Protein AF-A0A7J3F0L6-F1 (afdb_monomer_lite)

Structure (mmCIF, N/CA/C/O backbone):
data_AF-A0A7J3F0L6-F1
#
_entry.id   AF-A0A7J3F0L6-F1
#
loop_
_atom_site.group_PDB
_atom_site.id
_atom_site.type_symbol
_atom_site.label_atom_id
_atom_site.label_alt_id
_atom_site.label_comp_id
_atom_site.label_asym_id
_atom_site.label_entity_id
_atom_site.label_seq_id
_atom_site.pdbx_PDB_ins_code
_atom_site.Cartn_x
_atom_site.Cartn_y
_atom_site.Cartn_z
_atom_site.occupancy
_atom_site.B_iso_or_equiv
_atom_site.auth_seq_id
_atom_site.auth_comp_id
_atom_site.auth_asym_id
_atom_site.auth_atom_id
_atom_site.pdbx_PDB_model_num
ATOM 1 N N . MET A 1 1 ? 10.736 -3.165 5.483 1.00 68.75 1 MET A N 1
ATOM 2 C CA . MET A 1 1 ? 9.294 -3.225 5.151 1.00 68.75 1 MET A CA 1
ATOM 3 C C . MET A 1 1 ? 8.883 -1.889 4.560 1.00 68.75 1 MET A C 1
ATOM 5 O O . MET A 1 1 ? 9.393 -0.879 5.030 1.00 68.75 1 MET A O 1
ATOM 9 N N . SER A 1 2 ? 8.033 -1.875 3.531 1.00 86.88 2 SER A N 1
ATOM 10 C CA . SER A 1 2 ? 7.503 -0.642 2.931 1.00 86.88 2 SER A CA 1
ATOM 11 C C . SER A 1 2 ? 6.586 0.102 3.910 1.00 86.88 2 SER A C 1
ATOM 13 O O . SER A 1 2 ? 5.961 -0.510 4.779 1.00 86.88 2 SER A O 1
ATOM 15 N N . LEU A 1 3 ? 6.503 1.431 3.778 1.00 90.44 3 LEU A N 1
ATOM 16 C CA . LEU A 1 3 ? 5.739 2.275 4.703 1.00 90.44 3 LEU A CA 1
ATOM 17 C C . LEU A 1 3 ? 4.245 1.926 4.711 1.00 90.44 3 LEU A C 1
ATOM 19 O O . LEU A 1 3 ? 3.667 1.795 5.785 1.00 90.44 3 LEU A O 1
ATOM 23 N N . TRP A 1 4 ? 3.645 1.717 3.531 1.00 92.81 4 TRP A N 1
ATOM 24 C CA . TRP A 1 4 ? 2.227 1.359 3.407 1.00 92.81 4 TRP A CA 1
ATOM 25 C C . TRP A 1 4 ? 1.901 0.056 4.144 1.00 92.81 4 TRP A C 1
ATOM 27 O O . TRP A 1 4 ? 0.866 -0.050 4.793 1.00 92.81 4 TRP A O 1
ATOM 37 N N . LYS A 1 5 ? 2.806 -0.928 4.077 1.00 93.81 5 LYS A N 1
ATOM 38 C CA . LYS A 1 5 ? 2.624 -2.247 4.686 1.00 93.81 5 LYS A CA 1
ATOM 39 C C . LYS A 1 5 ? 2.668 -2.145 6.200 1.00 93.81 5 LYS A C 1
ATOM 41 O O . LYS A 1 5 ? 1.812 -2.701 6.878 1.00 93.81 5 LYS A O 1
ATOM 46 N N . TYR A 1 6 ? 3.619 -1.371 6.719 1.00 94.19 6 TYR A N 1
ATOM 47 C CA . TYR A 1 6 ? 3.728 -1.107 8.149 1.00 94.19 6 TYR A CA 1
ATOM 48 C C . TYR A 1 6 ? 2.480 -0.408 8.706 1.00 94.19 6 TYR A C 1
ATOM 50 O O . TYR A 1 6 ? 1.898 -0.892 9.675 1.00 94.19 6 TYR A O 1
ATOM 58 N N . THR A 1 7 ? 2.044 0.699 8.094 1.00 94.69 7 THR A N 1
ATOM 59 C CA . THR A 1 7 ? 0.893 1.467 8.600 1.00 94.69 7 THR A CA 1
ATOM 60 C C . THR A 1 7 ? -0.409 0.680 8.501 1.00 94.69 7 THR A C 1
ATOM 62 O O . THR A 1 7 ? -1.223 0.723 9.421 1.00 94.69 7 THR A O 1
ATOM 65 N N . PHE A 1 8 ? -0.584 -0.088 7.426 1.00 95.06 8 PHE A N 1
ATOM 66 C CA . PHE A 1 8 ? -1.724 -0.978 7.245 1.00 95.06 8 PHE A CA 1
ATOM 67 C C . PHE A 1 8 ? -1.763 -2.099 8.288 1.00 95.06 8 PHE A C 1
ATOM 69 O O . PHE A 1 8 ? -2.805 -2.344 8.898 1.00 95.06 8 PHE A O 1
ATOM 76 N N . GLU A 1 9 ? -0.635 -2.774 8.523 1.00 94.06 9 GLU A N 1
ATOM 77 C CA . GLU A 1 9 ? -0.553 -3.835 9.527 1.00 94.06 9 GLU A CA 1
ATOM 78 C C . GLU A 1 9 ? -0.789 -3.310 10.943 1.00 94.06 9 GLU A C 1
ATOM 80 O O . GLU A 1 9 ? -1.439 -3.990 11.734 1.00 94.06 9 GLU A O 1
ATOM 85 N N . LEU A 1 10 ? -0.264 -2.126 11.264 1.00 94.12 10 LEU A N 1
ATOM 86 C CA . LEU A 1 10 ? -0.458 -1.495 12.565 1.00 94.12 10 LEU A CA 1
ATOM 87 C C . LEU A 1 10 ? -1.940 -1.181 12.803 1.00 94.12 10 LEU A C 1
ATOM 89 O O . LEU A 1 10 ? -2.515 -1.677 13.767 1.00 94.12 10 LEU A O 1
ATOM 93 N N . ALA A 1 11 ? -2.579 -0.464 11.871 1.00 94.00 11 ALA A N 1
ATOM 94 C CA . ALA A 1 11 ? -4.000 -0.123 11.961 1.00 94.00 11 ALA A CA 1
ATOM 95 C C . ALA A 1 11 ? -4.893 -1.370 12.061 1.00 94.00 11 ALA A C 1
ATOM 97 O O . ALA A 1 11 ? -5.827 -1.414 12.860 1.00 94.00 11 ALA A O 1
ATOM 98 N N . SER A 1 12 ? -4.581 -2.409 11.281 1.00 93.00 12 SER A N 1
ATOM 99 C CA . SER A 1 12 ? -5.337 -3.666 11.290 1.00 93.00 12 SER A CA 1
ATOM 100 C C . SER A 1 12 ? -5.231 -4.393 12.635 1.00 93.00 12 SER A C 1
ATOM 102 O O . SER A 1 12 ? -6.235 -4.895 13.141 1.00 93.00 12 SER A O 1
ATOM 104 N N . LYS A 1 13 ? -4.031 -4.432 13.234 1.00 94.81 13 LYS A N 1
ATOM 105 C CA . LYS A 1 13 ? -3.798 -5.052 14.550 1.00 94.81 13 LYS A CA 1
ATOM 106 C C . LYS A 1 13 ? -4.500 -4.286 15.669 1.00 94.81 13 LYS A C 1
ATOM 108 O O . LYS A 1 13 ? -5.123 -4.913 16.525 1.00 94.81 13 LYS A O 1
ATOM 113 N N . ASP A 1 14 ? -4.439 -2.958 15.645 1.00 95.25 14 ASP A N 1
ATOM 114 C CA . ASP A 1 14 ? -5.099 -2.112 16.646 1.00 95.25 14 ASP A CA 1
ATOM 115 C C . ASP A 1 14 ? -6.620 -2.294 16.609 1.00 95.25 14 ASP A C 1
ATOM 117 O O . ASP A 1 14 ? -7.265 -2.479 17.645 1.00 95.25 14 ASP A O 1
ATOM 121 N N . LEU A 1 15 ? -7.190 -2.342 15.405 1.00 94.25 15 LEU A N 1
ATOM 122 C CA . LEU A 1 15 ? -8.607 -2.605 15.187 1.00 94.25 15 LEU A CA 1
ATOM 123 C C . LEU A 1 15 ? -9.017 -4.004 15.675 1.00 94.25 15 LEU A C 1
ATOM 125 O O . LEU A 1 15 ? -10.053 -4.152 16.327 1.00 94.25 15 LEU A O 1
ATOM 129 N N . GLU A 1 16 ? -8.201 -5.033 15.433 1.00 94.56 16 GLU A N 1
ATOM 130 C CA . GLU A 1 16 ? -8.449 -6.380 15.959 1.00 94.56 16 GLU A CA 1
ATOM 131 C C . GLU A 1 16 ? -8.431 -6.407 17.499 1.00 94.56 16 GLU A C 1
ATOM 133 O O . GLU A 1 16 ? -9.303 -7.017 18.128 1.00 94.56 16 GLU A O 1
ATOM 138 N N . LEU A 1 17 ? -7.469 -5.719 18.121 1.00 96.50 17 LEU A N 1
ATOM 139 C CA . LEU A 1 17 ? -7.343 -5.639 19.576 1.00 96.50 17 LEU A CA 1
ATOM 140 C C . LEU A 1 17 ? -8.537 -4.917 20.204 1.00 96.50 17 LEU A C 1
ATOM 142 O O . LEU A 1 17 ? -9.090 -5.397 21.196 1.00 96.50 17 LEU A O 1
ATOM 146 N N . LEU A 1 18 ? -8.976 -3.803 19.617 1.00 96.62 18 LEU A N 1
ATOM 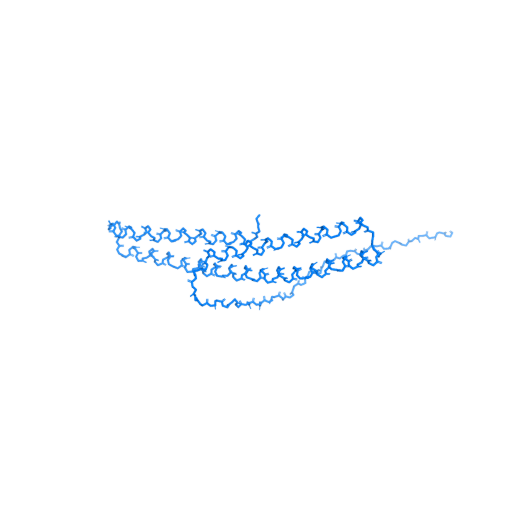147 C CA . LEU A 1 18 ? -10.152 -3.068 20.083 1.00 96.62 18 LEU A CA 1
ATOM 148 C C . LEU A 1 18 ? -11.431 -3.903 19.971 1.00 96.62 18 LEU A C 1
ATOM 150 O O . LEU A 1 18 ? -12.228 -3.917 20.910 1.00 96.62 18 LEU A O 1
ATOM 154 N N . ARG A 1 19 ? -11.606 -4.668 18.884 1.00 95.31 19 ARG A N 1
ATOM 155 C CA . ARG A 1 19 ? -12.744 -5.594 18.736 1.00 95.31 19 ARG A CA 1
ATOM 156 C C . ARG A 1 19 ? -12.720 -6.701 19.788 1.00 95.31 19 ARG A C 1
ATOM 158 O O . ARG A 1 19 ? -13.748 -6.977 20.400 1.00 95.31 19 ARG A O 1
ATOM 165 N N . LYS A 1 20 ? -11.547 -7.277 20.073 1.00 97.62 20 LYS A N 1
ATOM 166 C CA . LYS A 1 20 ? -11.373 -8.247 21.170 1.00 97.62 20 LYS A CA 1
ATOM 167 C C . LYS A 1 20 ? -11.690 -7.632 22.535 1.00 97.62 20 LYS A C 1
ATOM 169 O O . LYS A 1 20 ? -12.343 -8.274 23.352 1.00 97.62 20 LYS A O 1
ATOM 174 N N . LYS A 1 21 ? -11.267 -6.387 22.780 1.00 97.56 21 LYS A N 1
ATOM 175 C CA . LYS A 1 21 ? -11.571 -5.660 24.022 1.00 97.56 21 LYS A CA 1
ATOM 176 C C . LYS A 1 21 ? -13.073 -5.405 24.167 1.00 97.56 21 LYS A C 1
ATOM 178 O O . LYS A 1 21 ? -13.596 -5.564 25.266 1.00 97.56 21 LYS A O 1
ATOM 183 N N . LYS A 1 22 ? -13.759 -5.055 23.071 1.00 97.44 22 LYS A N 1
ATOM 184 C CA . LYS A 1 22 ? -15.217 -4.892 23.051 1.00 97.44 22 LYS A CA 1
ATOM 185 C C . LYS A 1 22 ? -15.929 -6.198 23.396 1.00 97.44 22 LYS A C 1
ATOM 187 O O . LYS A 1 22 ? -16.701 -6.215 24.343 1.00 97.44 22 LYS A O 1
ATOM 192 N N . GLN A 1 23 ? -15.562 -7.296 22.737 1.00 97.69 23 GLN A N 1
ATOM 193 C CA . GLN A 1 23 ? -16.129 -8.613 23.035 1.00 97.69 23 GLN A CA 1
ATOM 194 C C . GLN A 1 23 ? -15.910 -9.021 24.500 1.00 97.69 23 GLN A C 1
ATOM 196 O O . GLN A 1 23 ? -16.836 -9.467 25.165 1.00 97.69 23 GLN A O 1
ATOM 201 N N . ALA A 1 24 ? -14.703 -8.823 25.036 1.00 98.19 24 ALA A N 1
ATOM 202 C CA . ALA A 1 24 ? -14.423 -9.133 26.436 1.00 98.19 24 ALA A CA 1
ATOM 203 C C . ALA A 1 24 ? -15.263 -8.281 27.405 1.00 98.19 24 ALA A C 1
ATOM 205 O O . ALA A 1 24 ? -15.655 -8.760 28.468 1.00 98.19 24 ALA A O 1
ATOM 206 N N . LEU A 1 25 ? -15.543 -7.021 27.057 1.00 97.88 25 LEU A N 1
ATOM 207 C CA . LEU A 1 25 ? -16.427 -6.157 27.835 1.00 97.88 25 LEU A CA 1
ATOM 208 C C . LEU A 1 25 ? -17.882 -6.661 27.794 1.00 97.88 25 LEU A C 1
ATOM 210 O O . LEU A 1 25 ? -18.532 -6.701 28.841 1.00 97.88 25 LEU A O 1
ATOM 214 N N . ASP A 1 26 ? -18.357 -7.089 26.623 1.00 97.44 26 ASP A N 1
ATOM 215 C CA . ASP A 1 26 ? -19.687 -7.683 26.440 1.00 97.44 26 ASP A CA 1
ATOM 216 C C . ASP A 1 26 ? -19.836 -8.963 27.285 1.00 97.44 26 ASP A C 1
ATOM 218 O O . ASP A 1 26 ? -20.821 -9.130 28.010 1.00 97.44 26 ASP A O 1
ATOM 222 N N . ASP A 1 27 ? -18.814 -9.825 27.287 1.00 98.00 27 ASP A N 1
ATOM 223 C CA . ASP A 1 27 ? -18.778 -11.059 28.080 1.00 98.00 27 ASP A CA 1
ATOM 224 C C . ASP A 1 27 ? -18.799 -10.774 29.595 1.00 98.00 27 ASP A C 1
ATOM 226 O O . ASP A 1 27 ? -19.440 -11.491 30.370 1.00 98.00 27 ASP A O 1
ATOM 230 N N . LEU A 1 28 ? -18.119 -9.711 30.046 1.00 97.81 28 LEU A N 1
ATOM 231 C CA . LEU A 1 28 ? -18.128 -9.293 31.453 1.00 97.81 28 LEU A CA 1
ATOM 232 C C . LEU A 1 28 ? -19.507 -8.803 31.902 1.00 97.81 28 LEU A C 1
ATOM 234 O O . LEU A 1 28 ? -19.906 -9.094 33.037 1.00 97.81 28 LEU A O 1
ATOM 238 N N . LEU A 1 29 ? -20.225 -8.080 31.037 1.00 97.50 29 LEU A N 1
ATOM 239 C CA . LEU A 1 29 ? -21.601 -7.665 31.306 1.00 97.50 29 LEU A CA 1
ATOM 240 C C . LEU A 1 29 ? -22.531 -8.883 31.351 1.00 97.50 29 LEU A C 1
ATOM 242 O O . LEU A 1 29 ? -23.287 -9.034 32.309 1.00 97.50 29 LEU A O 1
ATOM 246 N N . ALA A 1 30 ? -22.428 -9.789 30.373 1.00 97.44 30 ALA A N 1
ATOM 247 C CA . ALA A 1 30 ? -23.231 -11.013 30.317 1.00 97.44 30 ALA A CA 1
ATOM 248 C C . ALA A 1 30 ? -23.021 -11.910 31.552 1.00 97.44 30 ALA A C 1
ATOM 250 O O . ALA A 1 30 ? -23.967 -12.495 32.081 1.00 97.44 30 ALA A O 1
ATOM 251 N N . ALA A 1 31 ? -21.791 -11.967 32.068 1.00 97.94 31 ALA A N 1
ATOM 252 C CA . ALA A 1 31 ? -21.449 -12.679 33.296 1.00 97.94 31 ALA A CA 1
ATOM 253 C C . ALA A 1 31 ? -21.842 -11.930 34.590 1.00 97.94 31 ALA A C 1
ATOM 255 O O . ALA A 1 31 ? -21.503 -12.396 35.678 1.00 97.94 31 ALA A O 1
ATOM 256 N N . ASN A 1 32 ? -22.525 -10.778 34.500 1.00 96.19 32 ASN A N 1
ATOM 257 C CA . ASN A 1 32 ? -22.883 -9.897 35.623 1.00 96.19 32 ASN A CA 1
ATOM 258 C C . ASN A 1 32 ? -21.680 -9.495 36.504 1.00 96.19 32 ASN A C 1
ATOM 260 O O . ASN A 1 32 ? -21.821 -9.235 37.699 1.00 96.19 32 ASN A O 1
ATOM 264 N N . ARG A 1 33 ? -20.470 -9.459 35.927 1.00 97.94 33 ARG A N 1
ATOM 265 C CA . ARG A 1 33 ? -19.232 -9.109 36.649 1.00 97.94 33 ARG A CA 1
ATOM 266 C C . ARG A 1 33 ? -19.006 -7.604 36.743 1.00 97.94 33 ARG A C 1
ATOM 268 O O . ARG A 1 33 ? -18.222 -7.158 37.576 1.00 97.94 33 ARG A O 1
ATOM 275 N N . ILE A 1 34 ? -19.669 -6.844 35.880 1.00 96.94 34 ILE A N 1
ATOM 276 C CA . ILE A 1 34 ? -19.677 -5.383 35.863 1.00 96.94 34 ILE A CA 1
ATOM 277 C C . ILE A 1 34 ? -21.122 -4.890 35.830 1.00 96.94 34 ILE A C 1
ATOM 279 O O . ILE A 1 34 ? -22.019 -5.596 35.373 1.00 96.94 34 ILE A O 1
ATOM 283 N N . SER A 1 35 ? -21.347 -3.677 36.325 1.00 97.75 35 SER A N 1
ATOM 284 C CA . SER A 1 35 ? -22.657 -3.034 36.262 1.00 97.75 35 SER A CA 1
ATOM 285 C C . SER A 1 35 ? -22.903 -2.412 34.886 1.00 97.75 35 SER A C 1
ATOM 287 O O . SER A 1 35 ? -21.964 -2.052 34.171 1.00 97.75 35 SER A O 1
ATOM 289 N N . GLN A 1 36 ? -24.180 -2.223 34.551 1.00 97.12 36 GLN A N 1
ATOM 290 C CA . GLN A 1 36 ? -24.599 -1.567 33.312 1.00 97.12 36 GLN A CA 1
ATOM 291 C C . GLN A 1 36 ? -23.964 -0.171 33.115 1.00 97.12 36 GLN A C 1
ATOM 293 O O . GLN A 1 36 ? -23.416 0.064 32.040 1.00 97.12 36 GLN A O 1
ATOM 298 N N . PRO A 1 37 ? -23.921 0.734 34.118 1.00 97.94 37 PRO A N 1
ATOM 299 C CA . PRO A 1 37 ? -23.294 2.047 33.929 1.00 97.94 37 PRO A CA 1
ATOM 300 C C . PRO A 1 37 ? -21.786 1.970 33.649 1.00 97.94 37 PRO A C 1
ATOM 302 O O . PRO A 1 37 ? -21.262 2.735 32.841 1.00 97.94 37 PRO A O 1
ATOM 305 N N . THR A 1 38 ? -21.078 1.030 34.288 1.00 97.88 38 THR A N 1
ATOM 306 C CA . THR A 1 38 ? -19.644 0.811 34.039 1.00 97.88 38 THR A CA 1
ATOM 307 C C . THR A 1 38 ? -19.410 0.280 32.629 1.00 97.88 38 THR A C 1
ATOM 309 O O . THR A 1 38 ? -18.494 0.736 31.946 1.00 97.88 38 THR A O 1
ATOM 312 N N . TYR A 1 39 ? -20.249 -0.656 32.180 1.00 98.06 39 TYR A N 1
ATOM 313 C CA . TYR A 1 39 ? -20.220 -1.146 30.807 1.00 98.06 39 TYR A CA 1
ATOM 314 C C . TYR A 1 39 ? -20.412 -0.006 29.804 1.00 98.06 39 TYR A C 1
ATOM 316 O O . TYR A 1 39 ? -19.601 0.143 28.896 1.00 98.06 39 TYR A O 1
ATOM 324 N N . GLU A 1 40 ? -21.442 0.824 29.979 1.00 97.94 40 GLU A N 1
ATOM 325 C CA . GLU A 1 40 ? -21.760 1.915 29.050 1.00 97.94 40 GLU A CA 1
ATOM 326 C C . GLU A 1 40 ? -20.612 2.918 28.921 1.00 97.94 40 GLU A C 1
ATOM 328 O O . GLU A 1 40 ? -20.258 3.312 27.809 1.00 97.94 40 GLU A O 1
ATOM 333 N N . HIS A 1 41 ? -19.986 3.281 30.044 1.00 97.69 41 HIS A N 1
ATOM 334 C CA . HIS A 1 41 ? -18.844 4.188 30.052 1.00 97.69 41 HIS A CA 1
ATOM 335 C C . HIS A 1 41 ? -17.655 3.632 29.252 1.00 97.69 41 HIS A C 1
ATOM 337 O O . HIS A 1 41 ? -17.164 4.302 28.345 1.00 97.69 41 HIS A O 1
ATOM 343 N N . ILE A 1 42 ? -17.239 2.390 29.521 1.00 97.62 42 ILE A N 1
ATOM 344 C CA . ILE A 1 42 ? -16.089 1.771 28.839 1.00 97.62 42 ILE A CA 1
ATOM 345 C C . ILE A 1 42 ? -16.433 1.446 27.375 1.00 97.62 42 ILE A C 1
ATOM 347 O O . ILE A 1 42 ? -15.599 1.600 26.484 1.00 97.62 42 ILE A O 1
ATOM 351 N N . SER A 1 43 ? -17.666 1.015 27.101 1.00 97.62 43 SER A N 1
ATOM 352 C CA . SER A 1 43 ? -18.134 0.696 25.748 1.00 97.62 43 SER A CA 1
ATOM 353 C C . SER A 1 43 ? -18.122 1.934 24.860 1.00 97.62 43 SER A C 1
ATOM 355 O O . SER A 1 43 ? -17.732 1.843 23.693 1.00 97.62 43 SER A O 1
ATOM 357 N N . LYS A 1 44 ? -18.466 3.106 25.411 1.00 98.00 44 LYS A N 1
ATOM 358 C CA . LYS A 1 44 ? -18.340 4.387 24.715 1.00 98.00 44 LYS A CA 1
ATOM 359 C C . LYS A 1 44 ? -16.888 4.672 24.318 1.00 98.00 44 LYS A C 1
ATOM 361 O O . LYS A 1 44 ? -16.639 4.873 23.135 1.00 98.00 44 LYS A O 1
ATOM 366 N N . GLU A 1 45 ? -15.937 4.589 25.250 1.00 97.56 45 GLU A N 1
ATOM 367 C CA . GLU A 1 45 ? -14.508 4.826 24.966 1.00 97.56 45 GLU A CA 1
ATOM 368 C C . GLU A 1 45 ? -13.942 3.864 23.908 1.00 97.56 45 GLU A C 1
ATOM 370 O O . GLU A 1 45 ? -13.213 4.269 23.000 1.00 97.56 45 GLU A O 1
ATOM 375 N N . ILE A 1 46 ? -14.294 2.574 23.996 1.00 97.44 46 ILE A N 1
ATOM 376 C CA . ILE A 1 46 ? -13.877 1.574 23.002 1.00 97.44 46 ILE A CA 1
ATOM 377 C C . ILE A 1 46 ? -14.494 1.885 21.636 1.00 97.44 46 ILE A C 1
ATOM 379 O O . ILE A 1 46 ? -13.830 1.712 20.618 1.00 97.44 46 ILE A O 1
ATOM 383 N N . SER A 1 47 ? -15.751 2.331 21.599 1.00 97.00 47 SER A N 1
ATOM 384 C CA . SER A 1 47 ? -16.446 2.646 20.347 1.00 97.00 47 SER A CA 1
ATOM 385 C C . SER A 1 47 ? -15.883 3.900 19.676 1.00 97.00 47 SER A C 1
ATOM 387 O O . SER A 1 47 ? -15.726 3.904 18.460 1.00 97.00 47 SER A O 1
ATOM 389 N N . GLU A 1 48 ? -15.525 4.925 20.452 1.00 97.69 48 GLU A N 1
ATOM 390 C CA . GLU A 1 48 ? -14.818 6.113 19.954 1.00 97.69 48 GLU A CA 1
ATOM 391 C C . GLU A 1 48 ? -13.446 5.726 19.383 1.00 97.69 48 GLU A C 1
ATOM 393 O O . GLU A 1 48 ? -13.144 6.039 18.234 1.00 97.69 48 GLU A O 1
ATOM 398 N N . SER A 1 49 ? -12.673 4.924 20.124 1.00 97.31 49 SER A N 1
ATOM 399 C CA . SER A 1 49 ? -11.371 4.427 19.656 1.00 97.31 49 SER A CA 1
ATOM 400 C C . SER A 1 49 ? -11.490 3.569 18.388 1.00 97.31 49 SER A C 1
ATOM 402 O O . SER A 1 49 ? -10.638 3.645 17.506 1.00 97.31 49 SER A O 1
ATOM 404 N N . LEU A 1 50 ? -12.539 2.742 18.277 1.00 95.94 50 LEU A N 1
ATOM 405 C CA . LEU A 1 50 ? -12.815 1.954 17.071 1.00 95.94 50 LEU A CA 1
ATOM 406 C C . LEU A 1 50 ? -13.063 2.858 15.865 1.00 95.94 50 LEU A C 1
ATOM 408 O O . LEU A 1 50 ? -12.457 2.635 14.821 1.00 95.94 50 LEU A O 1
ATOM 412 N N . ALA A 1 51 ? -13.904 3.882 16.023 1.00 95.88 51 ALA A N 1
ATOM 413 C CA . ALA A 1 51 ? -14.212 4.821 14.950 1.00 95.88 51 ALA A CA 1
ATOM 414 C C . ALA A 1 51 ? -12.957 5.569 14.465 1.00 95.88 51 ALA A C 1
ATOM 416 O O . ALA A 1 51 ? -12.761 5.730 13.258 1.00 95.88 51 ALA A O 1
ATOM 417 N N . ASP A 1 52 ? -12.075 5.971 15.384 1.00 96.38 52 ASP A N 1
ATOM 418 C CA . ASP A 1 52 ? -10.817 6.642 15.045 1.00 96.38 52 ASP A CA 1
ATOM 419 C C . ASP A 1 52 ? -9.869 5.732 14.249 1.00 96.38 52 ASP A C 1
ATOM 421 O O . ASP A 1 52 ? -9.316 6.148 13.225 1.00 96.38 52 ASP A O 1
ATOM 425 N N . VAL A 1 53 ? -9.706 4.474 14.676 1.00 95.44 53 VAL A N 1
ATOM 426 C CA . VAL A 1 53 ? -8.851 3.506 13.970 1.00 95.44 53 VAL A CA 1
ATOM 427 C C . VAL A 1 53 ? -9.446 3.123 12.613 1.00 95.44 53 VAL A C 1
ATOM 429 O O . VAL A 1 53 ? -8.702 3.013 11.639 1.00 95.44 53 VAL A O 1
ATOM 432 N N . GLU A 1 54 ? -10.767 2.968 12.503 1.00 94.19 54 GLU A N 1
ATOM 433 C CA . GLU A 1 54 ? -11.444 2.698 11.227 1.00 94.19 54 GLU A CA 1
ATOM 434 C C . GLU A 1 54 ? -11.260 3.861 10.242 1.00 94.19 54 GLU A C 1
ATOM 436 O O . GLU A 1 54 ? -10.875 3.645 9.092 1.00 94.19 54 GLU A O 1
ATOM 441 N N . LYS A 1 55 ? -11.398 5.110 10.701 1.00 95.12 55 LYS A N 1
ATOM 442 C CA . LYS A 1 55 ? -11.122 6.298 9.878 1.00 95.12 55 LYS A CA 1
ATOM 443 C C . LYS A 1 55 ? -9.655 6.379 9.441 1.00 95.12 55 LYS A C 1
ATOM 445 O O . LYS A 1 55 ? -9.353 6.748 8.299 1.00 95.12 55 LYS A O 1
ATOM 450 N N . TYR A 1 56 ? -8.725 6.040 10.332 1.00 95.12 56 TYR A N 1
ATOM 451 C CA . TYR A 1 56 ? -7.309 5.961 9.981 1.00 95.12 56 TYR A CA 1
ATOM 452 C C . TYR A 1 56 ? -7.050 4.872 8.932 1.00 95.12 56 TYR A C 1
ATOM 454 O O . TYR A 1 56 ? -6.336 5.119 7.959 1.00 95.12 56 TYR A O 1
ATOM 462 N N . LEU A 1 57 ? -7.670 3.699 9.076 1.00 94.00 57 LEU A N 1
ATOM 463 C CA . LEU A 1 57 ? -7.553 2.599 8.123 1.00 94.00 57 LEU A CA 1
ATOM 464 C C . LEU A 1 57 ? -8.072 2.990 6.733 1.00 94.00 57 LEU A C 1
ATOM 466 O O . LEU A 1 57 ? -7.385 2.726 5.749 1.00 94.00 57 LEU A O 1
ATOM 470 N N . GLU A 1 58 ? -9.201 3.696 6.641 1.00 93.56 58 GLU A N 1
ATOM 471 C CA . GLU A 1 58 ? -9.697 4.246 5.368 1.00 93.56 58 GLU A CA 1
ATOM 472 C C . GLU A 1 58 ? -8.686 5.204 4.720 1.00 93.56 58 GLU A C 1
ATOM 474 O O . GLU A 1 58 ? -8.414 5.137 3.519 1.00 93.56 58 GLU A O 1
ATOM 479 N N . THR A 1 59 ? -8.030 6.042 5.527 1.00 94.94 59 THR A N 1
ATOM 480 C CA . THR A 1 59 ? -6.967 6.935 5.039 1.00 94.94 59 THR A CA 1
ATOM 481 C C . THR A 1 59 ? -5.779 6.139 4.487 1.00 94.94 59 THR A C 1
ATOM 483 O O . THR A 1 59 ? -5.211 6.489 3.449 1.00 94.94 59 THR A O 1
ATOM 486 N N . VAL A 1 60 ? -5.389 5.052 5.160 1.00 95.38 60 VAL A N 1
ATOM 487 C CA . VAL A 1 60 ? -4.322 4.151 4.696 1.00 95.38 60 VAL A CA 1
ATOM 488 C C . VAL A 1 60 ? -4.726 3.443 3.400 1.00 95.38 60 VAL A C 1
ATOM 490 O O . VAL A 1 60 ? -3.926 3.400 2.466 1.00 95.38 60 VAL A O 1
ATOM 493 N N . ILE A 1 61 ? -5.967 2.963 3.298 1.00 94.88 61 ILE A N 1
ATOM 494 C CA . ILE A 1 61 ? -6.521 2.338 2.089 1.00 94.88 61 ILE A CA 1
ATOM 495 C C . ILE A 1 61 ? -6.486 3.308 0.906 1.00 94.88 61 ILE A C 1
ATOM 497 O O . ILE A 1 61 ? -6.065 2.929 -0.188 1.00 94.88 61 ILE A O 1
ATOM 501 N N . CYS A 1 62 ? -6.870 4.568 1.107 1.00 94.94 62 CYS A N 1
ATOM 502 C CA . CYS A 1 62 ? -6.798 5.575 0.052 1.00 94.94 62 CYS A CA 1
ATOM 503 C C . CYS A 1 62 ? -5.362 5.832 -0.418 1.00 94.94 62 CYS A C 1
ATOM 505 O O . CYS A 1 62 ? -5.105 5.857 -1.622 1.00 94.94 62 CYS A O 1
ATOM 507 N N . LYS A 1 63 ? -4.399 5.918 0.508 1.00 95.38 63 LYS A N 1
ATOM 508 C CA . LYS A 1 63 ? -2.972 6.033 0.158 1.00 95.38 63 LYS A CA 1
ATOM 509 C C . LYS A 1 63 ? -2.457 4.810 -0.603 1.00 95.38 63 LYS A C 1
ATOM 511 O O . LYS A 1 63 ? -1.673 4.954 -1.533 1.00 95.38 63 LYS A O 1
ATOM 516 N N . MET A 1 64 ? -2.908 3.611 -0.238 1.00 96.69 64 MET A N 1
ATOM 517 C CA . MET A 1 64 ? -2.578 2.371 -0.945 1.00 96.69 64 MET A CA 1
ATOM 518 C C . MET A 1 64 ? -3.119 2.365 -2.381 1.00 96.69 64 MET A C 1
ATOM 520 O O . MET A 1 64 ? -2.397 1.976 -3.295 1.00 96.69 64 MET A O 1
ATOM 524 N N . LYS A 1 65 ? -4.353 2.838 -2.600 1.00 96.44 65 LYS A N 1
ATOM 525 C CA . LYS A 1 65 ? -4.936 2.982 -3.946 1.00 96.44 65 LYS A CA 1
ATOM 526 C C . LYS A 1 65 ? -4.155 3.987 -4.799 1.00 96.44 65 LYS A C 1
ATOM 528 O O . LYS A 1 65 ? -3.749 3.644 -5.901 1.00 96.44 65 LYS A O 1
ATOM 533 N N . SER A 1 66 ? -3.851 5.166 -4.256 1.00 96.56 66 SER A N 1
ATOM 534 C CA . SER A 1 66 ? -3.009 6.162 -4.939 1.00 96.56 66 SER A CA 1
ATOM 535 C C . SER A 1 66 ? -1.617 5.606 -5.276 1.00 96.56 66 SER A C 1
ATOM 537 O O . SER A 1 66 ? -1.129 5.785 -6.390 1.00 96.56 66 SER A O 1
ATOM 539 N N . ARG A 1 67 ? -1.006 4.830 -4.370 1.00 96.31 67 ARG A N 1
ATOM 540 C CA . ARG A 1 67 ? 0.278 4.164 -4.635 1.00 96.31 67 ARG A CA 1
ATOM 541 C C . ARG A 1 67 ? 0.200 3.174 -5.801 1.00 96.31 67 ARG A C 1
ATOM 543 O O . ARG A 1 67 ? 1.162 3.097 -6.561 1.00 96.31 67 ARG A O 1
ATOM 550 N N . ILE A 1 68 ? -0.903 2.433 -5.947 1.00 98.06 68 ILE A N 1
ATOM 551 C CA . ILE A 1 68 ? -1.124 1.557 -7.111 1.00 98.06 68 ILE A CA 1
ATOM 552 C C . ILE A 1 68 ? -1.142 2.386 -8.396 1.00 98.06 68 ILE A C 1
ATOM 554 O O . ILE A 1 68 ? -0.417 2.050 -9.327 1.00 98.06 68 ILE A O 1
ATOM 558 N N . GLU A 1 69 ? -1.913 3.472 -8.436 1.00 98.12 69 GLU A N 1
ATOM 559 C CA . GLU A 1 69 ? -2.013 4.329 -9.626 1.00 98.12 69 GLU A CA 1
ATOM 560 C C . GLU A 1 69 ? -0.650 4.910 -10.027 1.00 98.12 69 GLU A C 1
ATOM 562 O O . GLU A 1 69 ? -0.296 4.938 -11.205 1.00 98.12 69 GLU A O 1
ATOM 567 N N . ASP A 1 70 ? 0.155 5.337 -9.054 1.00 97.81 70 ASP A N 1
ATOM 568 C CA . ASP A 1 70 ? 1.495 5.861 -9.321 1.00 97.81 70 ASP A CA 1
ATOM 569 C C . ASP A 1 70 ? 2.470 4.780 -9.797 1.00 97.81 70 ASP A C 1
ATOM 571 O O . ASP A 1 70 ? 3.268 5.028 -10.703 1.00 97.81 70 ASP A O 1
ATOM 575 N N . LEU A 1 71 ? 2.395 3.572 -9.231 1.00 98.19 71 LEU A N 1
ATOM 576 C CA . LEU A 1 71 ? 3.166 2.422 -9.705 1.00 98.19 71 LEU A CA 1
ATOM 577 C C . LEU A 1 71 ? 2.787 2.043 -11.139 1.00 98.19 71 LEU A C 1
ATOM 579 O O . LEU A 1 71 ? 3.671 1.779 -11.947 1.00 98.19 71 LEU A O 1
ATOM 583 N N . GLU A 1 72 ? 1.500 2.047 -11.481 1.00 98.38 72 GLU A N 1
ATOM 584 C CA . GLU A 1 72 ? 1.018 1.732 -12.830 1.00 98.38 72 GLU A CA 1
ATOM 585 C C . GLU A 1 72 ? 1.514 2.765 -13.863 1.00 98.38 72 GLU A C 1
ATOM 587 O O . GLU A 1 72 ? 1.969 2.383 -14.945 1.00 98.38 72 GLU A O 1
ATOM 592 N N . LYS A 1 73 ? 1.557 4.060 -13.509 1.00 98.50 73 LYS A N 1
ATOM 593 C CA . LYS A 1 73 ? 2.203 5.097 -14.341 1.00 98.50 73 LYS A CA 1
ATOM 594 C C . LYS A 1 73 ? 3.702 4.827 -14.526 1.00 98.50 73 LYS A C 1
ATOM 596 O O . LYS A 1 73 ? 4.208 4.913 -15.644 1.00 98.50 73 LYS A O 1
ATOM 601 N N . GLN A 1 74 ? 4.417 4.494 -13.448 1.00 98.12 74 GLN A N 1
ATOM 602 C CA . GLN A 1 74 ? 5.856 4.196 -13.495 1.00 98.12 74 GLN A CA 1
ATOM 603 C C . GLN A 1 74 ? 6.163 2.947 -14.333 1.00 98.12 74 GLN A C 1
ATOM 605 O O . GLN A 1 74 ? 7.123 2.954 -15.102 1.00 98.12 74 GLN A O 1
ATOM 610 N N . ILE A 1 75 ? 5.324 1.911 -14.237 1.00 98.69 75 ILE A N 1
ATOM 611 C CA . ILE A 1 75 ? 5.392 0.706 -15.074 1.00 98.69 75 ILE A CA 1
ATOM 612 C C . ILE A 1 75 ? 5.296 1.088 -16.552 1.00 98.69 75 ILE A C 1
ATOM 614 O O . ILE A 1 75 ? 6.175 0.713 -17.321 1.00 98.69 75 ILE A O 1
ATOM 618 N N . SER A 1 76 ? 4.299 1.890 -16.934 1.00 98.44 76 SER A N 1
ATOM 619 C CA . SER A 1 76 ? 4.121 2.312 -18.329 1.00 98.44 76 SER A CA 1
ATOM 620 C C . SER A 1 76 ? 5.333 3.083 -18.874 1.00 98.44 76 SER A C 1
ATOM 622 O O . SER A 1 76 ? 5.777 2.839 -19.995 1.00 98.44 76 SER A O 1
ATOM 624 N N . ILE A 1 77 ? 5.931 3.966 -18.068 1.00 98.31 77 ILE A N 1
ATOM 625 C CA . ILE A 1 77 ? 7.148 4.702 -18.449 1.00 98.31 77 ILE A CA 1
ATOM 626 C C . ILE A 1 77 ? 8.330 3.744 -18.664 1.00 98.31 77 ILE A C 1
ATOM 628 O O . ILE A 1 77 ? 9.061 3.863 -19.647 1.00 98.31 77 ILE A O 1
ATOM 632 N N . LEU A 1 78 ? 8.523 2.785 -17.758 1.00 98.19 78 LEU A N 1
ATOM 633 C CA . LEU A 1 78 ? 9.605 1.803 -17.858 1.00 98.19 78 LEU A CA 1
ATOM 634 C C . LEU A 1 78 ? 9.422 0.847 -19.044 1.00 98.19 78 LEU A C 1
ATOM 636 O O . LEU A 1 78 ? 10.412 0.464 -19.662 1.00 98.19 78 LEU A O 1
ATOM 640 N N . GLU A 1 79 ? 8.184 0.522 -19.418 1.00 98.44 79 GLU A N 1
ATOM 641 C CA . GLU A 1 79 ? 7.876 -0.235 -20.639 1.00 98.44 79 GLU A CA 1
ATOM 642 C C . GLU A 1 79 ? 8.251 0.541 -21.909 1.00 98.44 79 GLU A C 1
ATOM 644 O O . GLU A 1 79 ? 8.826 -0.042 -22.828 1.00 98.44 79 GLU A O 1
ATOM 649 N N . ILE A 1 80 ? 8.010 1.858 -21.949 1.00 98.50 80 ILE A N 1
ATOM 650 C CA . ILE A 1 80 ? 8.460 2.717 -23.058 1.00 98.50 80 ILE A CA 1
ATOM 651 C C . ILE A 1 80 ? 9.990 2.729 -23.144 1.00 98.50 80 ILE A C 1
ATOM 653 O O . ILE A 1 80 ? 10.548 2.589 -24.232 1.00 98.50 80 ILE A O 1
ATOM 657 N N . PHE A 1 81 ? 10.688 2.872 -22.013 1.00 98.31 81 PHE A N 1
ATOM 658 C CA . PHE A 1 81 ? 12.151 2.828 -22.010 1.00 98.31 81 PHE A CA 1
ATOM 659 C C . PHE A 1 81 ? 12.692 1.479 -22.473 1.00 98.31 81 PHE A C 1
ATOM 661 O O . PHE A 1 81 ? 13.642 1.452 -23.250 1.00 98.31 81 PHE A O 1
ATOM 668 N N . LEU A 1 82 ? 12.069 0.378 -22.052 1.00 98.38 82 LEU A N 1
ATOM 669 C CA . LEU A 1 82 ? 12.443 -0.952 -22.517 1.00 98.38 82 LEU A CA 1
ATOM 670 C C . LEU A 1 82 ? 12.261 -1.069 -24.033 1.00 98.38 82 LEU A C 1
ATOM 672 O O . LEU A 1 82 ? 13.196 -1.467 -24.716 1.00 98.38 82 LEU A O 1
ATOM 676 N N . ALA A 1 83 ? 11.122 -0.631 -24.575 1.00 98.56 83 ALA A N 1
ATOM 677 C CA . ALA A 1 83 ? 10.886 -0.627 -26.018 1.00 98.56 83 ALA A CA 1
ATOM 678 C C . ALA A 1 83 ? 11.926 0.208 -26.789 1.00 98.56 83 ALA A C 1
ATOM 680 O O . ALA A 1 83 ? 12.367 -0.198 -27.861 1.00 98.56 83 ALA A O 1
ATOM 681 N N . ASN A 1 84 ? 12.362 1.344 -26.241 1.00 98.38 84 ASN A N 1
ATOM 682 C CA . ASN A 1 84 ? 13.429 2.139 -26.850 1.00 98.38 84 ASN A CA 1
ATOM 683 C C . ASN A 1 84 ? 14.769 1.390 -26.860 1.00 98.38 84 ASN A C 1
ATOM 685 O O . ASN A 1 84 ? 15.461 1.415 -27.872 1.00 98.38 84 ASN A O 1
ATOM 689 N N . VAL A 1 85 ? 15.125 0.703 -25.768 1.00 98.50 85 VAL A N 1
ATOM 690 C CA . VAL A 1 85 ? 16.341 -0.128 -25.700 1.00 98.50 85 VAL A CA 1
ATOM 691 C C . VAL A 1 85 ? 16.302 -1.248 -26.745 1.00 98.50 85 VAL A C 1
ATOM 693 O O . VAL A 1 85 ? 17.298 -1.467 -27.430 1.00 98.50 85 VAL A O 1
ATOM 696 N N . GLU A 1 86 ? 15.148 -1.894 -26.929 1.00 98.56 86 GLU A N 1
ATOM 697 C CA . GLU A 1 86 ? 14.942 -2.899 -27.984 1.00 98.56 86 GLU A CA 1
ATOM 698 C C . GLU A 1 86 ? 15.148 -2.309 -29.389 1.00 98.56 86 GLU A C 1
ATOM 700 O O . GLU A 1 86 ? 15.849 -2.890 -30.216 1.00 98.56 86 GLU A O 1
ATOM 705 N N . ILE A 1 87 ? 14.579 -1.129 -29.668 1.00 98.62 87 ILE A N 1
ATOM 706 C CA . ILE A 1 87 ? 14.726 -0.457 -30.970 1.00 98.62 87 ILE A CA 1
ATOM 707 C C . ILE A 1 87 ? 16.195 -0.128 -31.254 1.00 98.62 87 ILE A C 1
ATOM 709 O O . ILE A 1 87 ? 16.669 -0.405 -32.355 1.00 98.62 87 ILE A O 1
ATOM 713 N N . LEU A 1 88 ? 16.915 0.435 -30.277 1.00 98.50 88 LEU A N 1
ATOM 714 C CA . LEU A 1 88 ? 18.331 0.785 -30.425 1.00 98.50 88 LEU A CA 1
ATOM 715 C C . LEU A 1 88 ? 19.189 -0.450 -30.717 1.00 98.50 88 LEU A C 1
ATOM 717 O O . LEU A 1 88 ? 20.088 -0.393 -31.555 1.00 98.50 88 LEU A O 1
ATOM 721 N N . HIS A 1 89 ? 18.905 -1.570 -30.051 1.00 98.62 89 HIS A N 1
ATOM 722 C CA . HIS A 1 89 ? 19.632 -2.819 -30.270 1.00 98.62 89 HIS A CA 1
ATOM 723 C C . HIS A 1 89 ? 19.373 -3.384 -31.665 1.00 98.62 89 HIS A C 1
ATOM 725 O O . HIS A 1 89 ? 20.314 -3.648 -32.410 1.00 98.62 89 HIS A O 1
ATOM 731 N N . VAL A 1 90 ? 18.105 -3.471 -32.075 1.00 98.44 90 VAL A N 1
ATOM 732 C CA . VAL A 1 90 ? 17.721 -3.969 -33.407 1.00 98.44 90 VAL A CA 1
ATOM 733 C C . VAL A 1 90 ? 18.247 -3.069 -34.532 1.00 98.44 90 VAL A C 1
ATOM 735 O O . VAL A 1 90 ? 18.610 -3.567 -35.598 1.00 98.44 90 VAL A O 1
ATOM 738 N N . ALA A 1 91 ? 18.321 -1.755 -34.308 1.00 98.38 91 ALA A N 1
ATOM 739 C CA . ALA A 1 91 ? 18.918 -0.803 -35.244 1.00 98.38 91 ALA A CA 1
ATOM 740 C C . ALA A 1 91 ? 20.457 -0.899 -35.317 1.00 98.38 91 ALA A C 1
ATOM 742 O O . ALA A 1 91 ? 21.065 -0.286 -36.195 1.00 98.38 91 ALA A O 1
ATOM 743 N N . GLY A 1 92 ? 21.089 -1.667 -34.422 1.00 98.00 92 GLY A N 1
ATOM 744 C CA . GLY A 1 92 ? 22.542 -1.774 -34.308 1.00 98.00 92 GLY A CA 1
ATOM 745 C C . GLY A 1 92 ? 23.204 -0.529 -33.712 1.00 98.00 92 GLY A C 1
ATOM 746 O O . GLY A 1 92 ? 24.406 -0.341 -33.883 1.00 98.00 92 GLY A O 1
ATOM 747 N N . GLU A 1 93 ? 22.434 0.334 -33.040 1.00 98.44 93 GLU A N 1
ATOM 748 C CA . GLU A 1 93 ? 22.940 1.543 -32.376 1.00 98.44 93 GLU A CA 1
ATOM 749 C C . GLU A 1 93 ? 23.618 1.231 -31.034 1.00 98.44 93 GLU A C 1
ATOM 751 O O . GLU A 1 93 ? 24.454 2.008 -30.571 1.00 98.44 93 GLU A O 1
ATOM 756 N N . ILE A 1 94 ? 23.286 0.090 -30.421 1.00 98.44 94 ILE A N 1
ATOM 757 C CA . ILE A 1 94 ? 23.937 -0.426 -29.212 1.00 98.44 94 ILE A CA 1
ATOM 758 C C . ILE A 1 94 ? 24.359 -1.884 -29.399 1.00 98.44 94 ILE A C 1
ATOM 760 O O . ILE A 1 94 ? 23.715 -2.642 -30.123 1.00 98.44 94 ILE A O 1
ATOM 764 N N . ASP A 1 95 ? 25.445 -2.271 -28.731 1.00 98.50 95 ASP A N 1
ATOM 765 C CA . ASP A 1 95 ? 25.950 -3.642 -28.716 1.00 98.50 95 ASP A CA 1
ATOM 766 C C . ASP A 1 95 ? 25.173 -4.548 -27.738 1.00 98.50 95 ASP A C 1
ATOM 768 O O . ASP A 1 95 ? 24.432 -4.073 -26.871 1.00 98.50 95 ASP A O 1
ATOM 772 N N . ASP A 1 96 ? 25.376 -5.862 -27.866 1.00 98.50 96 ASP A N 1
ATOM 773 C CA . ASP A 1 96 ? 24.698 -6.883 -27.058 1.00 98.50 96 ASP A CA 1
ATOM 774 C C . ASP A 1 96 ? 24.954 -6.732 -25.549 1.00 98.50 96 ASP A C 1
ATOM 776 O O . ASP A 1 96 ? 24.052 -6.964 -24.746 1.00 98.50 96 ASP A O 1
ATOM 780 N N . GLU A 1 97 ? 26.161 -6.333 -25.136 1.00 98.38 97 GLU A N 1
ATOM 781 C CA . GLU A 1 97 ? 26.497 -6.160 -23.718 1.00 98.38 97 GLU A CA 1
ATOM 782 C C . GLU A 1 97 ? 25.736 -4.964 -23.130 1.00 98.38 97 GLU A C 1
ATOM 784 O O . GLU A 1 97 ? 25.138 -5.056 -22.050 1.00 98.38 97 GLU A O 1
ATOM 789 N N . THR A 1 98 ? 25.714 -3.848 -23.863 1.00 98.44 98 THR A N 1
ATOM 790 C CA . THR A 1 98 ? 24.956 -2.649 -23.498 1.00 98.44 98 THR A CA 1
ATOM 791 C C . THR A 1 98 ? 23.457 -2.942 -23.428 1.00 98.44 98 THR A C 1
ATOM 793 O O . THR A 1 98 ? 22.812 -2.559 -22.444 1.00 98.44 98 THR A O 1
ATOM 796 N N . TYR A 1 99 ? 22.913 -3.645 -24.426 1.00 98.69 99 TYR A N 1
ATOM 797 C CA . TYR A 1 99 ? 21.519 -4.083 -24.453 1.00 98.69 99 TYR A CA 1
ATOM 798 C C . TYR A 1 99 ? 21.178 -4.940 -23.229 1.00 98.69 99 TYR A C 1
ATOM 800 O O . TYR A 1 99 ? 20.308 -4.561 -22.445 1.00 98.69 99 TYR A O 1
ATOM 808 N N . GLU A 1 100 ? 21.912 -6.033 -23.004 1.00 98.56 100 GLU A N 1
ATOM 809 C CA . GLU A 1 100 ? 21.664 -6.981 -21.910 1.00 98.56 100 GLU A CA 1
ATOM 810 C C . GLU A 1 100 ? 21.704 -6.316 -20.536 1.00 98.56 100 GLU A C 1
ATOM 812 O O . GLU A 1 100 ? 20.912 -6.629 -19.642 1.00 98.56 100 GLU A O 1
ATOM 817 N N . LYS A 1 101 ? 22.633 -5.380 -20.337 1.00 98.50 101 LYS A N 1
ATOM 818 C CA . LYS A 1 101 ? 22.738 -4.643 -19.080 1.00 98.50 101 LYS A CA 1
ATOM 819 C C . LYS A 1 101 ? 21.517 -3.753 -18.848 1.00 98.50 101 LYS A C 1
ATOM 821 O O . LYS A 1 101 ? 20.980 -3.737 -17.736 1.00 98.50 101 LYS A O 1
ATOM 826 N N . GLN A 1 102 ? 21.099 -2.997 -19.863 1.00 98.19 102 GLN A N 1
ATOM 827 C CA . GLN A 1 102 ? 19.982 -2.059 -19.748 1.00 98.19 102 GLN A CA 1
ATOM 828 C C . GLN A 1 102 ? 18.638 -2.789 -19.650 1.00 98.19 102 GLN A C 1
ATOM 830 O O . GLN A 1 102 ? 17.869 -2.517 -18.725 1.00 98.19 102 GLN A O 1
ATOM 835 N N . SER A 1 103 ? 18.376 -3.757 -20.533 1.00 98.06 103 SER A N 1
ATOM 836 C CA . SER A 1 103 ? 17.126 -4.528 -20.569 1.00 98.06 103 SER A CA 1
ATOM 837 C C . SER A 1 103 ? 16.902 -5.293 -19.262 1.00 98.06 103 SER A C 1
ATOM 839 O O . SER A 1 103 ? 15.803 -5.267 -18.699 1.00 98.06 103 SER A O 1
ATOM 841 N N . ARG A 1 104 ? 17.960 -5.886 -18.694 1.00 98.38 104 ARG A N 1
ATOM 842 C CA . ARG A 1 104 ? 17.917 -6.563 -17.391 1.00 98.38 104 ARG A CA 1
ATOM 843 C C . ARG A 1 104 ? 17.587 -5.613 -16.248 1.00 98.38 104 ARG A C 1
ATOM 845 O O . ARG A 1 104 ? 16.739 -5.939 -15.421 1.00 98.38 104 ARG A O 1
ATOM 852 N N . ALA A 1 105 ? 18.237 -4.451 -16.186 1.00 98.25 105 ALA A N 1
ATOM 853 C CA . ALA A 1 105 ? 17.979 -3.471 -15.133 1.00 98.25 105 ALA A CA 1
ATOM 854 C C . ALA A 1 105 ? 16.523 -2.972 -15.170 1.00 98.25 105 ALA A C 1
ATOM 856 O O . ALA A 1 105 ? 15.856 -2.931 -14.134 1.00 98.25 105 ALA A O 1
ATOM 857 N N . LEU A 1 106 ? 16.012 -2.667 -16.367 1.00 98.19 106 LEU A N 1
ATOM 858 C CA . LEU A 1 106 ? 14.620 -2.263 -16.582 1.00 98.19 106 LEU A CA 1
ATOM 859 C C . LEU A 1 106 ? 13.640 -3.382 -16.198 1.00 98.19 106 LEU A C 1
ATOM 861 O O . LEU A 1 106 ? 12.654 -3.128 -15.506 1.00 98.19 106 LEU A O 1
ATOM 865 N N . SER A 1 107 ? 13.945 -4.626 -16.574 1.00 98.12 107 SER A N 1
ATOM 866 C CA . SER A 1 107 ? 13.117 -5.798 -16.262 1.00 98.12 107 SER A CA 1
ATOM 867 C C . SER A 1 107 ? 13.003 -6.054 -14.758 1.00 98.12 107 SER A C 1
ATOM 869 O O . SER A 1 107 ? 11.902 -6.292 -14.266 1.00 98.12 107 SER A O 1
ATOM 871 N N . ILE A 1 108 ? 14.107 -5.933 -14.010 1.00 98.25 108 ILE A N 1
ATOM 872 C CA . ILE A 1 108 ? 14.105 -6.052 -12.540 1.00 98.25 108 ILE A CA 1
ATOM 873 C C . ILE A 1 108 ? 13.227 -4.961 -11.911 1.00 98.25 108 ILE A C 1
ATOM 875 O O . ILE A 1 108 ? 12.438 -5.237 -11.005 1.00 98.25 108 ILE A O 1
ATOM 879 N N . GLY A 1 109 ? 13.337 -3.719 -12.397 1.00 97.12 109 GLY A N 1
ATOM 880 C CA . GLY A 1 109 ? 12.494 -2.614 -11.938 1.00 97.12 109 GLY A CA 1
ATOM 881 C C . GLY A 1 109 ? 11.005 -2.877 -12.183 1.00 97.12 109 GLY A C 1
ATOM 882 O O . GLY A 1 109 ? 10.191 -2.721 -11.271 1.00 97.12 109 GLY A O 1
ATOM 883 N N . LEU A 1 110 ? 10.654 -3.335 -13.388 1.00 98.38 110 LEU A N 1
ATOM 884 C CA . LEU A 1 110 ? 9.282 -3.692 -13.763 1.00 98.38 110 LEU A CA 1
ATOM 885 C C . LEU A 1 110 ? 8.713 -4.816 -12.897 1.00 98.38 110 LEU A C 1
ATOM 887 O O . LEU A 1 110 ? 7.591 -4.696 -12.405 1.00 98.38 110 LEU A O 1
ATOM 891 N N . GLU A 1 111 ? 9.470 -5.893 -12.694 1.00 98.31 111 GLU A N 1
ATOM 892 C CA . GLU A 1 111 ? 9.054 -7.010 -11.844 1.00 98.31 111 GLU A CA 1
ATOM 893 C C . GLU A 1 111 ? 8.804 -6.547 -10.404 1.00 98.31 111 GLU A C 1
ATOM 89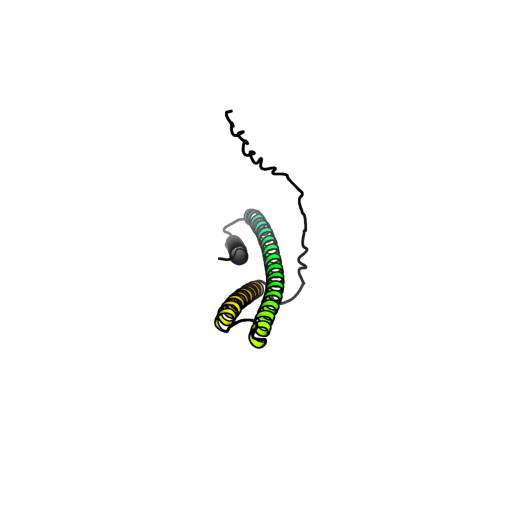5 O O . GLU A 1 111 ? 7.757 -6.848 -9.829 1.00 98.31 111 GLU A O 1
ATOM 900 N N . SER A 1 112 ? 9.716 -5.747 -9.848 1.00 97.81 112 SER A N 1
ATOM 901 C CA . SER A 1 112 ? 9.597 -5.204 -8.493 1.00 97.81 112 SER A CA 1
ATOM 902 C C . SER A 1 112 ? 8.317 -4.378 -8.306 1.00 97.81 112 SER A C 1
ATOM 904 O O . SER A 1 112 ? 7.549 -4.615 -7.373 1.00 97.81 112 SER A O 1
ATOM 906 N N . MET A 1 113 ? 8.025 -3.457 -9.230 1.00 98.06 113 MET A N 1
ATOM 907 C CA . MET A 1 113 ? 6.815 -2.629 -9.162 1.00 98.06 113 MET A CA 1
ATOM 908 C C . MET A 1 113 ? 5.533 -3.443 -9.346 1.00 98.06 113 MET A C 1
ATOM 910 O O . MET A 1 113 ? 4.558 -3.222 -8.628 1.00 98.06 113 MET A O 1
ATOM 914 N N . ARG A 1 114 ? 5.520 -4.405 -10.279 1.00 98.31 114 ARG A N 1
ATOM 915 C CA . ARG A 1 114 ? 4.370 -5.302 -10.487 1.00 98.31 114 ARG A CA 1
ATOM 916 C C . ARG A 1 114 ? 4.099 -6.144 -9.240 1.00 98.31 114 ARG A C 1
ATOM 918 O O . ARG A 1 114 ? 2.943 -6.305 -8.851 1.00 98.31 114 ARG A O 1
ATOM 925 N N . ASN A 1 115 ? 5.152 -6.620 -8.579 1.00 98.00 115 ASN A N 1
ATOM 926 C CA . ASN A 1 115 ? 5.034 -7.327 -7.308 1.00 98.00 115 ASN A CA 1
ATOM 927 C C . ASN A 1 115 ? 4.466 -6.422 -6.211 1.00 98.00 115 ASN A C 1
ATOM 929 O O . ASN A 1 115 ? 3.543 -6.842 -5.516 1.00 98.00 115 ASN A O 1
ATOM 933 N N . GLU A 1 116 ? 4.928 -5.173 -6.090 1.00 97.44 116 GLU A N 1
ATOM 934 C CA . GLU A 1 116 ? 4.366 -4.230 -5.115 1.00 97.44 116 GLU A CA 1
ATOM 935 C C . GLU A 1 116 ? 2.874 -3.959 -5.381 1.00 97.44 116 GLU A C 1
ATOM 937 O O . GLU A 1 116 ? 2.069 -4.022 -4.452 1.00 97.44 116 GLU A O 1
ATOM 942 N N . VAL A 1 117 ? 2.471 -3.743 -6.640 1.00 98.19 117 VAL A N 1
ATOM 943 C CA . VAL A 1 117 ? 1.051 -3.593 -7.017 1.00 98.19 117 VAL A CA 1
ATOM 944 C C . VAL A 1 117 ? 0.234 -4.805 -6.569 1.00 98.19 117 VAL A C 1
ATOM 946 O O . VAL A 1 117 ? -0.833 -4.646 -5.970 1.00 98.19 117 VAL A O 1
ATOM 949 N N . ASN A 1 118 ? 0.734 -6.015 -6.819 1.00 97.62 118 ASN A N 1
ATOM 950 C CA . ASN A 1 118 ? 0.061 -7.250 -6.423 1.00 97.62 118 ASN A CA 1
ATOM 951 C C . ASN A 1 118 ? -0.025 -7.402 -4.897 1.00 97.62 118 ASN A C 1
ATOM 953 O O . ASN A 1 118 ? -1.069 -7.816 -4.386 1.00 97.62 118 ASN A O 1
ATOM 957 N N . GLU A 1 119 ? 1.024 -7.036 -4.155 1.00 96.94 119 GLU A N 1
ATOM 958 C CA . GLU A 1 119 ? 1.010 -7.037 -2.688 1.00 96.94 119 GLU A CA 1
ATOM 959 C C . GLU A 1 119 ? -0.047 -6.079 -2.131 1.00 96.94 119 GLU A C 1
ATOM 961 O O . GLU A 1 119 ? -0.79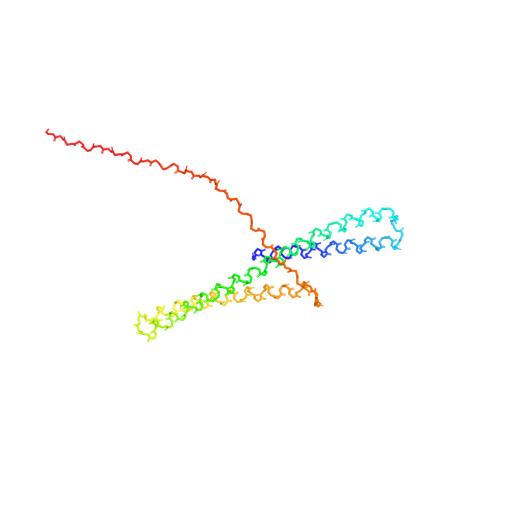5 -6.451 -1.220 1.00 96.94 119 GLU A O 1
ATOM 966 N N . ILE A 1 120 ? -0.138 -4.865 -2.685 1.00 96.69 120 ILE A N 1
ATOM 967 C CA . ILE A 1 120 ? -1.118 -3.868 -2.250 1.00 96.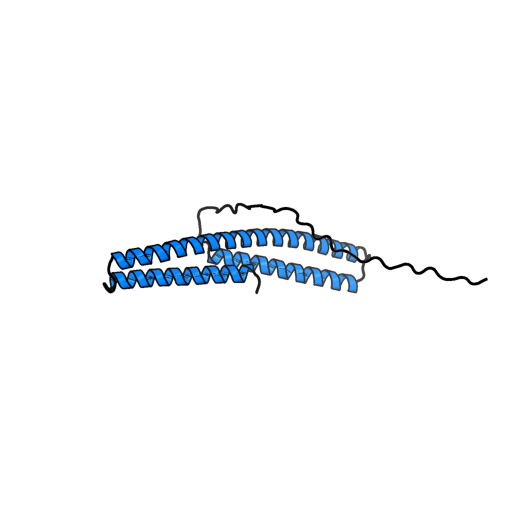69 120 ILE A CA 1
ATOM 968 C C . ILE A 1 120 ? -2.537 -4.343 -2.583 1.00 96.69 120 ILE A C 1
ATOM 970 O O . ILE A 1 120 ? -3.395 -4.328 -1.700 1.00 96.69 120 ILE A O 1
ATOM 974 N N . LYS A 1 121 ? -2.792 -4.825 -3.809 1.00 96.25 121 LYS A N 1
ATOM 975 C CA . LYS A 1 121 ? -4.106 -5.365 -4.214 1.00 96.25 121 LYS A CA 1
ATOM 976 C C . LYS A 1 121 ? -4.538 -6.514 -3.296 1.00 96.25 121 LYS A C 1
ATOM 978 O O . LYS A 1 121 ? -5.622 -6.461 -2.719 1.00 96.25 121 LYS A O 1
ATOM 983 N N . SER A 1 122 ? -3.638 -7.464 -3.038 1.00 95.31 122 SER A N 1
ATOM 984 C CA . SER A 1 122 ? -3.883 -8.581 -2.114 1.00 95.31 122 SER A CA 1
ATOM 985 C C . SER A 1 122 ? -4.164 -8.118 -0.679 1.00 95.31 122 SER A C 1
ATOM 987 O O . SER A 1 122 ? -4.896 -8.774 0.058 1.00 95.31 122 SER A O 1
ATOM 989 N N . ALA A 1 123 ? -3.562 -7.011 -0.234 1.00 93.88 123 ALA A N 1
ATOM 990 C CA . ALA A 1 123 ? -3.832 -6.442 1.084 1.00 93.88 123 ALA A CA 1
ATOM 991 C C . ALA A 1 123 ? -5.208 -5.768 1.163 1.00 93.88 123 ALA A C 1
ATOM 993 O O . ALA A 1 123 ? -5.913 -5.956 2.154 1.00 93.88 123 ALA A O 1
ATOM 994 N N . LEU A 1 124 ? -5.614 -5.048 0.116 1.00 93.44 124 LEU A N 1
ATOM 995 C CA . LEU A 1 124 ? -6.928 -4.402 0.030 1.00 93.44 124 LEU A CA 1
ATOM 996 C C . LEU A 1 124 ? -8.083 -5.415 -0.021 1.00 93.44 124 LEU A C 1
ATOM 998 O O . LEU A 1 124 ? -9.134 -5.187 0.582 1.00 93.44 124 LEU A O 1
ATOM 1002 N N . GLU A 1 125 ? -7.885 -6.559 -0.677 1.00 91.00 125 GLU A N 1
ATOM 1003 C CA . GLU A 1 125 ? -8.863 -7.657 -0.708 1.00 91.00 125 GLU A CA 1
ATOM 1004 C C . GLU A 1 125 ? -9.138 -8.256 0.678 1.00 91.00 125 GLU A C 1
ATOM 1006 O O . GLU A 1 125 ? -10.245 -8.716 0.943 1.00 91.00 125 GLU A O 1
ATOM 1011 N N . ARG A 1 126 ? -8.163 -8.219 1.598 1.00 85.00 126 ARG A N 1
ATOM 1012 C CA . ARG A 1 126 ? -8.348 -8.722 2.972 1.00 85.00 126 ARG A CA 1
ATOM 1013 C C . ARG A 1 126 ? -9.229 -7.824 3.840 1.00 85.00 126 ARG A C 1
ATOM 1015 O O . ARG A 1 126 ? -9.702 -8.287 4.874 1.00 85.00 126 ARG A O 1
ATOM 1022 N N . VAL A 1 127 ? -9.409 -6.556 3.465 1.00 79.19 127 VAL A N 1
ATOM 1023 C CA . VAL A 1 127 ? -10.105 -5.554 4.295 1.00 79.19 127 VAL A CA 1
ATOM 1024 C C . VAL A 1 127 ? -11.441 -5.138 3.707 1.00 79.19 127 VAL A C 1
ATOM 1026 O O . VAL A 1 127 ? -12.314 -4.719 4.457 1.00 79.19 127 VAL A O 1
ATOM 1029 N N . THR A 1 128 ? -11.645 -5.299 2.401 1.00 59.94 128 THR A N 1
ATOM 1030 C CA . THR A 1 128 ? -12.930 -5.004 1.764 1.00 59.94 128 THR A CA 1
ATOM 1031 C C . THR A 1 128 ? -13.911 -6.165 1.962 1.00 59.94 128 THR A C 1
ATOM 1033 O O . THR A 1 128 ? -13.725 -7.242 1.391 1.00 59.94 128 THR A O 1
ATOM 1036 N N . PRO A 1 129 ? -15.006 -5.991 2.726 1.00 47.22 129 PRO A N 1
ATOM 1037 C CA . PRO A 1 129 ? -16.123 -6.914 2.653 1.00 47.22 129 PRO A CA 1
ATOM 1038 C C . PRO A 1 129 ? -16.795 -6.690 1.291 1.00 47.22 129 PRO A C 1
ATOM 1040 O O . PRO A 1 129 ? -17.248 -5.595 0.965 1.00 47.22 129 PRO A O 1
ATOM 1043 N N . LYS A 1 130 ? -16.840 -7.718 0.451 1.00 29.62 130 LYS A N 1
ATOM 1044 C CA . LYS A 1 130 ? -17.586 -7.720 -0.817 1.00 29.62 130 LYS A CA 1
ATOM 1045 C C . LYS A 1 130 ? -19.097 -7.492 -0.577 1.00 29.62 130 LYS A C 1
ATOM 1047 O O . LYS A 1 130 ? -19.639 -8.176 0.285 1.00 29.62 130 LYS A O 1
ATOM 1052 N N . PRO A 1 131 ? -19.844 -6.754 -1.428 1.00 43.38 131 PRO A N 1
ATOM 1053 C CA . PRO A 1 131 ? -19.601 -5.432 -2.013 1.00 43.38 131 PRO A CA 1
ATOM 1054 C C . PRO A 1 131 ? -20.739 -4.433 -1.666 1.00 43.38 131 PRO A C 1
ATOM 1056 O O . PRO A 1 131 ? -21.907 -4.771 -1.826 1.00 43.38 131 PRO A O 1
ATOM 1059 N N . ALA A 1 132 ? -20.427 -3.186 -1.311 1.00 37.81 132 ALA A N 1
ATOM 1060 C CA . ALA A 1 132 ? -21.171 -1.989 -1.738 1.00 37.81 132 ALA A CA 1
ATOM 1061 C C . ALA A 1 132 ? -20.500 -0.724 -1.185 1.00 37.81 132 ALA A C 1
ATOM 1063 O O . ALA A 1 132 ? -19.987 -0.722 -0.076 1.00 37.81 132 ALA A O 1
ATOM 1064 N N . GLU A 1 133 ? -20.575 0.334 -1.986 1.00 34.69 133 GLU A N 1
ATOM 1065 C CA . GLU A 1 133 ? -20.169 1.718 -1.721 1.00 34.69 133 GLU A CA 1
ATOM 1066 C C . GLU A 1 133 ? -18.684 2.055 -1.929 1.00 34.69 133 GLU A C 1
ATOM 1068 O O . GLU A 1 133 ? -17.773 1.797 -1.148 1.00 34.69 133 GLU A O 1
ATOM 1073 N N . THR A 1 134 ? -18.473 2.689 -3.080 1.00 41.44 134 THR A N 1
ATOM 1074 C CA . THR A 1 134 ? -17.286 3.426 -3.487 1.00 41.44 134 THR A CA 1
ATOM 1075 C C . THR A 1 134 ? -16.979 4.529 -2.478 1.00 41.44 134 THR A C 1
ATOM 1077 O O . THR A 1 134 ? -17.524 5.629 -2.574 1.00 41.44 134 THR A O 1
ATOM 1080 N N . VAL A 1 135 ? -16.067 4.263 -1.544 1.00 44.88 135 VAL A N 1
ATOM 1081 C CA . VAL A 1 135 ? -15.380 5.326 -0.803 1.00 44.88 135 VAL A CA 1
ATOM 1082 C C . VAL A 1 135 ? -14.507 6.078 -1.804 1.00 44.88 135 VAL A C 1
ATOM 1084 O O . VAL A 1 135 ? -13.500 5.561 -2.302 1.00 44.88 135 VAL A O 1
ATOM 1087 N N . LYS A 1 136 ? -14.956 7.281 -2.161 1.00 43.88 136 LYS A N 1
ATOM 1088 C CA . LYS A 1 136 ? -14.220 8.224 -2.995 1.00 43.88 136 LYS A CA 1
ATOM 1089 C C . LYS A 1 136 ? -13.087 8.786 -2.139 1.00 43.88 136 LYS A C 1
ATOM 1091 O O . LYS A 1 136 ? -13.337 9.451 -1.140 1.00 43.88 136 LYS A O 1
ATOM 1096 N N . CYS A 1 137 ? -11.852 8.470 -2.507 1.00 42.72 137 CYS A N 1
ATOM 1097 C CA . CYS A 1 137 ? -10.673 9.055 -1.889 1.00 42.72 137 CYS A CA 1
ATOM 1098 C C . CYS A 1 137 ? -10.580 10.510 -2.352 1.00 42.72 137 CYS A C 1
ATOM 1100 O O . CYS A 1 137 ? -10.153 10.770 -3.473 1.00 42.72 137 CYS A O 1
ATOM 1102 N N . GLU A 1 138 ? -11.067 11.448 -1.542 1.00 45.31 138 GLU A N 1
ATOM 1103 C CA . GLU A 1 138 ? -10.836 12.868 -1.793 1.00 45.31 138 GLU A CA 1
ATOM 1104 C C . GLU A 1 138 ? -9.422 13.239 -1.348 1.00 45.31 138 GLU A C 1
ATOM 1106 O O . GLU A 1 138 ? -9.013 13.043 -0.203 1.00 45.31 138 GLU A O 1
ATOM 1111 N N . GLU A 1 139 ? -8.664 13.729 -2.320 1.00 40.31 139 GLU A N 1
ATOM 1112 C CA . GLU A 1 139 ? -7.330 14.278 -2.177 1.00 40.31 139 GLU A CA 1
ATOM 1113 C C . GLU A 1 139 ? -7.440 15.672 -1.540 1.00 40.31 139 GLU A C 1
ATOM 1115 O O . GLU A 1 139 ? -7.808 16.642 -2.200 1.00 40.31 139 GLU A O 1
ATOM 1120 N N . GLU A 1 140 ? -7.133 15.798 -0.246 1.00 37.12 140 GLU A N 1
ATOM 1121 C CA . GLU A 1 140 ? -6.849 17.111 0.342 1.00 37.12 140 GLU A CA 1
ATOM 1122 C C . GLU A 1 140 ? -5.436 17.542 -0.060 1.00 37.12 140 GLU A C 1
ATOM 1124 O O . GLU A 1 140 ? -4.453 17.372 0.666 1.00 37.12 140 GLU A O 1
ATOM 1129 N N . THR A 1 141 ? -5.339 18.139 -1.246 1.00 36.78 141 THR A N 1
ATOM 1130 C CA . THR A 1 141 ? -4.219 18.997 -1.611 1.00 36.78 141 THR A CA 1
ATOM 1131 C C . THR A 1 141 ? -4.290 20.255 -0.744 1.00 36.78 141 THR A C 1
ATOM 1133 O O . THR A 1 141 ? -5.073 21.171 -0.994 1.00 36.78 141 THR A O 1
ATOM 1136 N N . LYS A 1 142 ? -3.442 20.336 0.282 1.00 33.72 142 LYS A N 1
ATOM 1137 C CA . LYS A 1 142 ? -3.080 21.618 0.887 1.00 33.72 142 LYS A CA 1
ATOM 1138 C C . LYS A 1 142 ? -1.567 21.743 0.880 1.00 33.72 142 LYS A C 1
ATOM 1140 O O . LYS A 1 142 ? -0.881 21.184 1.727 1.00 33.72 142 LYS A O 1
ATOM 1145 N N . ALA A 1 143 ? -1.068 22.475 -0.111 1.00 43.28 143 ALA A N 1
ATOM 1146 C CA . ALA A 1 143 ? 0.262 23.059 -0.078 1.00 43.28 143 ALA A CA 1
ATOM 1147 C C . ALA A 1 143 ? 0.331 24.094 1.060 1.00 43.28 143 ALA A C 1
ATOM 1149 O O . ALA A 1 143 ? -0.584 24.906 1.221 1.00 43.28 143 ALA A O 1
ATOM 1150 N N . PRO A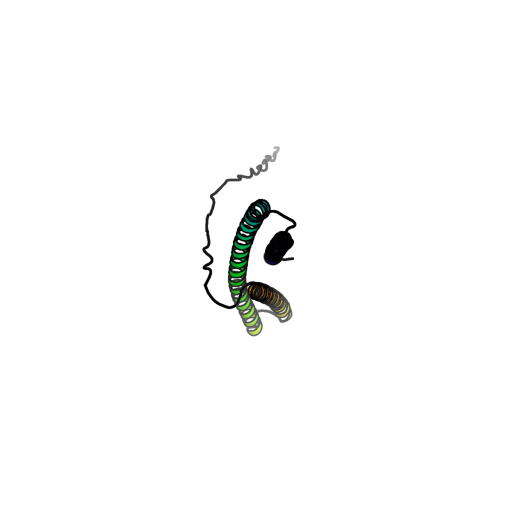 1 144 ? 1.404 24.070 1.854 1.00 38.53 144 PRO A N 1
ATOM 1151 C CA . PRO A 1 144 ? 2.099 25.308 2.219 1.00 38.53 144 PRO A CA 1
ATOM 1152 C C . PRO A 1 144 ? 3.433 25.336 1.458 1.00 38.53 144 PRO A C 1
ATOM 1154 O O . PRO A 1 144 ? 4.173 24.361 1.475 1.00 38.53 144 PRO A O 1
ATOM 1157 N N . GLY A 1 145 ? 3.737 26.358 0.665 1.00 32.16 145 GLY A N 1
ATOM 1158 C CA . GLY A 1 145 ? 3.874 27.731 1.139 1.00 32.16 145 GLY A CA 1
ATOM 1159 C C . GLY A 1 145 ? 5.338 27.930 1.530 1.00 32.16 145 GLY A C 1
ATOM 1160 O O . GLY A 1 145 ? 5.776 27.398 2.544 1.00 32.16 145 GLY A O 1
ATOM 1161 N N . GLU A 1 146 ? 6.074 28.626 0.664 1.00 41.47 146 GLU A N 1
ATOM 1162 C CA . GLU A 1 146 ? 7.507 28.920 0.727 1.00 41.47 146 GLU A CA 1
ATOM 1163 C C . GLU A 1 146 ? 8.013 29.282 2.134 1.00 41.47 146 GLU A C 1
ATOM 1165 O O . GLU A 1 146 ? 7.434 30.115 2.832 1.00 41.47 146 GLU A O 1
ATOM 1170 N N . SER A 1 147 ? 9.170 28.733 2.512 1.00 34.50 147 SER A N 1
ATOM 1171 C CA . SER A 1 147 ? 10.046 29.364 3.496 1.00 34.50 147 SER A CA 1
ATOM 1172 C C . SER A 1 147 ? 11.496 29.218 3.054 1.00 34.50 147 SER A C 1
ATOM 1174 O O . SER A 1 147 ? 12.014 28.119 2.866 1.00 34.50 147 SER A O 1
ATOM 1176 N N . SER A 1 148 ? 12.087 30.384 2.833 1.00 34.91 148 SER A N 1
ATOM 1177 C CA . SER A 1 148 ? 13.468 30.646 2.470 1.00 34.91 148 SER A CA 1
ATOM 1178 C C . SER A 1 148 ? 14.456 29.973 3.426 1.00 34.91 148 SER A C 1
ATOM 1180 O O . SER A 1 148 ? 14.332 30.075 4.645 1.00 34.91 148 SER A O 1
ATOM 1182 N N . CYS A 1 149 ? 15.470 29.330 2.852 1.00 28.75 149 CYS A N 1
ATOM 1183 C CA . CYS A 1 149 ? 16.752 29.076 3.496 1.00 28.75 149 CYS A CA 1
ATOM 1184 C C . CYS A 1 149 ? 17.827 29.551 2.516 1.00 28.75 149 CYS A C 1
ATOM 1186 O O . CYS A 1 149 ? 18.297 28.796 1.669 1.00 28.75 149 CYS A O 1
ATOM 1188 N N . GLU A 1 150 ? 18.154 30.838 2.591 1.00 38.59 150 GLU A N 1
ATOM 1189 C CA . GLU A 1 150 ? 19.331 31.400 1.937 1.00 38.59 150 GLU A CA 1
ATOM 1190 C C . GLU A 1 150 ? 20.577 30.920 2.694 1.00 38.59 150 GLU A C 1
ATOM 1192 O O . GLU A 1 150 ? 20.934 31.442 3.753 1.00 38.59 150 GLU A O 1
ATOM 1197 N N . GLU A 1 151 ? 21.208 29.865 2.179 1.00 39.59 151 GLU A N 1
ATOM 1198 C CA . GLU A 1 151 ? 22.510 29.405 2.649 1.00 39.59 151 GLU A CA 1
ATOM 1199 C C . GLU A 1 151 ? 23.600 30.310 2.064 1.00 39.59 151 GLU A C 1
ATOM 1201 O O . GLU A 1 151 ? 23.883 30.330 0.866 1.00 39.59 151 GLU A O 1
ATOM 1206 N N . LYS A 1 152 ? 24.187 31.108 2.951 1.00 37.34 152 LYS A N 1
ATOM 1207 C CA . LYS A 1 152 ? 25.290 32.029 2.697 1.00 37.34 152 LYS A CA 1
ATOM 1208 C C . LYS A 1 152 ? 26.553 31.260 2.281 1.00 37.34 152 LYS A C 1
ATOM 1210 O O . LYS A 1 152 ? 27.236 30.702 3.137 1.00 37.34 152 LYS A O 1
ATOM 1215 N N . LEU A 1 153 ? 26.907 31.296 0.995 1.00 37.56 153 LEU A N 1
ATOM 1216 C CA . LEU A 1 153 ? 28.243 30.915 0.519 1.00 37.56 153 LEU A CA 1
ATOM 1217 C C . LEU A 1 153 ? 29.260 32.027 0.856 1.00 37.56 153 LEU A C 1
ATOM 1219 O O . LEU A 1 153 ? 29.010 33.186 0.519 1.00 37.56 153 LEU A O 1
ATOM 1223 N N . PRO A 1 154 ? 30.411 31.729 1.484 1.00 42.81 154 PRO A N 1
ATOM 1224 C CA . PRO A 1 154 ? 31.520 32.674 1.558 1.00 42.81 154 PRO A CA 1
ATOM 1225 C C . PRO A 1 154 ? 32.290 32.716 0.226 1.00 42.81 154 PRO A C 1
ATOM 1227 O O . PRO A 1 154 ? 32.677 31.680 -0.316 1.00 42.81 154 PRO A O 1
ATOM 1230 N N . GLU A 1 155 ? 32.511 33.926 -0.292 1.00 49.66 155 GLU A N 1
ATOM 1231 C CA . GLU A 1 155 ? 33.317 34.208 -1.486 1.00 49.66 155 GLU A CA 1
ATOM 1232 C C . GLU A 1 155 ? 34.803 33.843 -1.278 1.00 49.66 155 GLU A C 1
ATOM 1234 O O . GLU A 1 155 ? 35.351 34.087 -0.197 1.00 49.66 155 GLU A O 1
ATOM 1239 N N . PRO A 1 156 ? 35.503 33.315 -2.301 1.00 46.31 156 PRO A N 1
ATOM 1240 C CA . PRO A 1 156 ? 36.953 33.195 -2.263 1.00 46.31 156 PRO A CA 1
ATOM 1241 C C . PRO A 1 156 ? 37.606 34.570 -2.478 1.00 46.31 156 PRO A C 1
ATOM 1243 O O . PRO A 1 156 ? 37.510 35.172 -3.546 1.00 46.31 156 PRO A O 1
ATOM 1246 N N . SER A 1 157 ? 38.298 35.039 -1.439 1.00 44.84 157 SER A N 1
ATOM 1247 C CA . SER A 1 157 ? 39.193 36.198 -1.454 1.00 44.84 157 SER A CA 1
ATOM 1248 C C . SER A 1 157 ? 40.233 36.075 -2.573 1.00 44.84 157 SER A C 1
ATOM 1250 O O . SER A 1 157 ? 41.100 35.204 -2.536 1.00 44.84 157 SER A O 1
ATOM 1252 N N . SER A 1 158 ? 40.164 36.973 -3.552 1.00 44.88 158 SER A N 1
ATOM 1253 C CA . SER A 1 158 ? 41.190 37.181 -4.571 1.00 44.88 158 SER A CA 1
ATOM 1254 C C . SER A 1 158 ? 42.386 37.932 -3.973 1.00 44.88 158 SER A C 1
ATOM 1256 O O . SER A 1 158 ? 42.281 39.122 -3.672 1.00 44.88 158 SER A O 1
ATOM 1258 N N . GLU A 1 159 ? 43.522 37.255 -3.810 1.00 58.06 159 GLU A N 1
ATOM 1259 C CA . GLU A 1 159 ? 44.815 37.903 -3.560 1.00 58.06 159 GLU A CA 1
ATOM 1260 C C . GLU A 1 159 ? 45.369 38.498 -4.870 1.00 58.06 159 GLU A C 1
ATOM 1262 O O . GLU A 1 159 ? 45.377 37.808 -5.894 1.00 58.06 159 GLU A O 1
ATOM 1267 N N . PRO A 1 160 ? 45.858 39.751 -4.884 1.00 58.16 160 PRO A N 1
ATOM 1268 C CA . PRO A 1 160 ? 46.612 40.267 -6.015 1.00 58.16 160 PRO A CA 1
ATOM 1269 C C . PRO A 1 160 ? 48.070 39.789 -5.960 1.00 58.16 160 PRO A C 1
ATOM 1271 O O . PRO A 1 160 ? 48.782 39.995 -4.977 1.00 58.16 160 PRO A O 1
ATOM 1274 N N . ILE A 1 161 ? 48.513 39.182 -7.060 1.00 52.47 161 ILE A N 1
ATOM 1275 C CA . ILE A 1 161 ? 49.910 38.838 -7.339 1.00 52.47 161 ILE A CA 1
ATOM 1276 C C . ILE A 1 161 ? 50.724 40.133 -7.455 1.00 52.47 161 ILE A C 1
ATOM 1278 O O . ILE A 1 161 ? 50.426 41.003 -8.271 1.00 52.47 161 ILE A O 1
ATOM 1282 N N . SER A 1 162 ? 51.765 40.246 -6.635 1.00 46.88 162 SER A N 1
ATOM 1283 C CA . SER A 1 162 ? 52.798 41.273 -6.723 1.00 46.88 162 SER A CA 1
ATOM 1284 C C . SER A 1 162 ? 53.746 40.995 -7.897 1.00 46.88 162 SER A C 1
ATOM 1286 O O . SER A 1 162 ? 54.521 40.039 -7.836 1.00 46.88 162 SER A O 1
ATOM 1288 N N . GLU A 1 163 ? 53.746 41.844 -8.926 1.00 54.03 163 GLU A N 1
ATOM 1289 C CA . GLU A 1 163 ? 54.885 41.982 -9.843 1.00 54.03 163 GLU A CA 1
ATOM 1290 C C . GLU A 1 163 ? 55.817 43.078 -9.311 1.00 54.03 163 GLU A C 1
ATOM 1292 O O . GLU A 1 163 ? 55.434 44.242 -9.184 1.00 54.03 163 GLU A O 1
ATOM 1297 N N . ALA A 1 164 ? 57.039 42.679 -8.954 1.00 53.16 164 ALA A N 1
ATOM 1298 C CA . ALA A 1 164 ? 58.139 43.584 -8.661 1.00 53.16 164 ALA A CA 1
ATOM 1299 C C . ALA A 1 164 ? 58.847 43.963 -9.970 1.00 53.16 164 ALA A C 1
ATOM 1301 O O . ALA A 1 164 ? 59.169 43.091 -10.779 1.00 53.16 164 ALA A O 1
ATOM 1302 N N . VAL A 1 165 ? 59.068 45.268 -10.137 1.00 49.09 165 VAL A N 1
ATOM 1303 C CA . VAL A 1 165 ? 59.987 45.890 -11.106 1.00 49.09 165 VAL A CA 1
ATOM 1304 C C . VAL A 1 165 ? 61.413 45.819 -10.574 1.00 49.09 165 VAL A C 1
ATOM 1306 O O . VAL A 1 165 ? 61.577 45.995 -9.344 1.00 49.09 165 VAL A O 1
#

pLDDT: mean 84.06, std 23.1, range [28.75, 98.69]

Sequence (165 aa):
MSLWKYTFELASKDLELLRKKKQALDDLLAANRISQPTYEHISKEISESLADVEKYLETVICKMKSRIEDLEKQISILEIFLANVEILHVAGEIDDETYEKQSRALSIGLESMRNEVNEIKSAL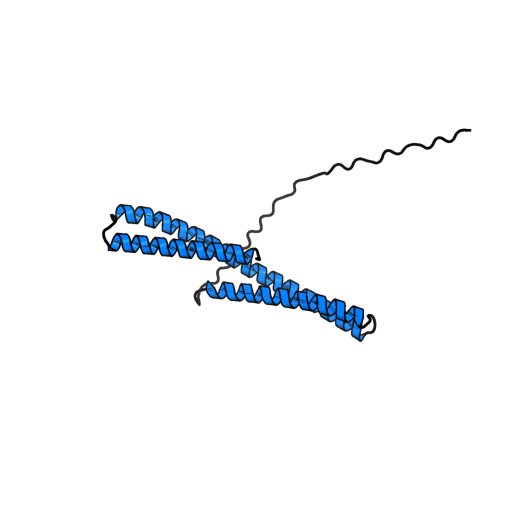ERVTPKPAETVKCEEETKAPGESSCEEKLPEPSSEPISEAV

Foldseek 3Di:
DDPLVVQLVVLVVQLVVLVVVLVVLVVCVVVVVDDPVVSVVVNVVSVVSNVVSVVSNVVSLLVLVVLLVVLVVVLVVLVVVLVVLVVCVVVVVDDPVVSVVSNVVSVVSNVVSVVSSVVSVVSSVVVDDPDDDDPDPDDPDDDDDDDDDPDDDDDDDDDDDDDDD

Radius of gyration: 28.78 Å; chains: 1; bounding box: 85×59×72 Å

Secondary structure (DSSP, 8-state):
--HHHHHHHHHHHHHHHHHHHHHHHHHHHHTTSS-HHHHHHHHHHHHHHHHHHHHHHHHHHHHHHHHHHHHHHHHHHHHHHHHHHHHHHHTTSS-HHHHHHHHHHHHHHHHHHHHHHHHHHHHHHTT--SS---------------------PPP---PPP----